Protein AF-A0A970UZD1-F1 (afdb_monomer)

pLDDT: mean 85.78, std 8.74, range [51.19, 94.94]

Mean predicted aligned error: 5.63 Å

Foldseek 3Di:
DDDPPVVLLVVLLVLLVLLLVLLVLLQVCLVVVLVLVVLLVPDDNVCSVVCSHVVSVLSNVLSVCSNVVHPVVVSVVVSVVSVVVLVVSVVSSVVVVRDHDSSRD

Secondary structure (DSSP, 8-state):
----HHHHHHHHHHHHHHHHHHHHHHHH-HHHHHHHHHHTT-S-HHHHHHHHHHHHHHHHHHHHHHHHTSSHHHHHHHHHHHHHHHHHHHHHHHHTT--------

Sequence (105 aa):
MSLPRPVQIVLRVALGLAFLWAGGDKLLHPDEFAPLLVSYRLLPLSTVNLIVFWLPVCQVLIALCLLAGVWTRAATLLFCGLMAVFMLGLAQALARGIELHCGCF

Radius of gyration: 15.03 Å; Cα contacts (8 Å, |Δi|>4): 92; chains: 1; bounding box: 29×31×39 Å

Structure (mmCIF, N/CA/C/O backbone):
data_AF-A0A970UZD1-F1
#
_entry.id   AF-A0A970UZD1-F1
#
loop_
_atom_site.group_PDB
_atom_site.id
_atom_site.type_symbol
_atom_site.label_atom_id
_atom_site.label_alt_id
_atom_site.label_comp_id
_atom_site.label_asym_id
_atom_site.label_entity_id
_atom_site.label_seq_id
_atom_site.pdbx_PDB_ins_code
_atom_site.Cartn_x
_atom_site.Cartn_y
_atom_si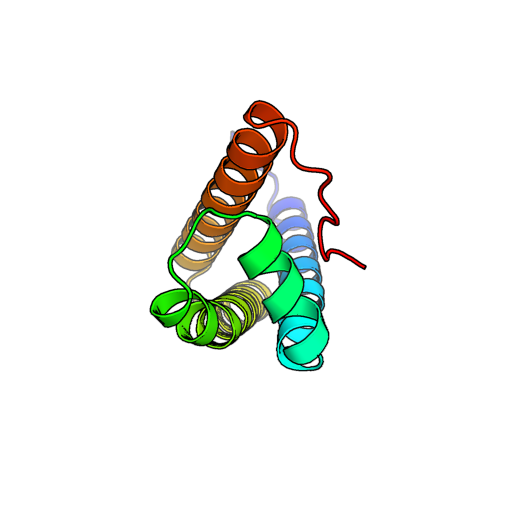te.Cartn_z
_atom_site.occupancy
_atom_site.B_iso_or_equiv
_atom_site.auth_seq_id
_atom_site.auth_comp_id
_atom_site.auth_asym_id
_atom_site.auth_atom_id
_atom_site.pdbx_PDB_model_num
ATOM 1 N N . MET A 1 1 ? -2.318 19.907 15.728 1.00 54.72 1 MET A N 1
ATOM 2 C CA . MET A 1 1 ? -3.731 19.832 15.291 1.00 54.72 1 MET A CA 1
ATOM 3 C C . MET A 1 1 ? -4.275 18.441 1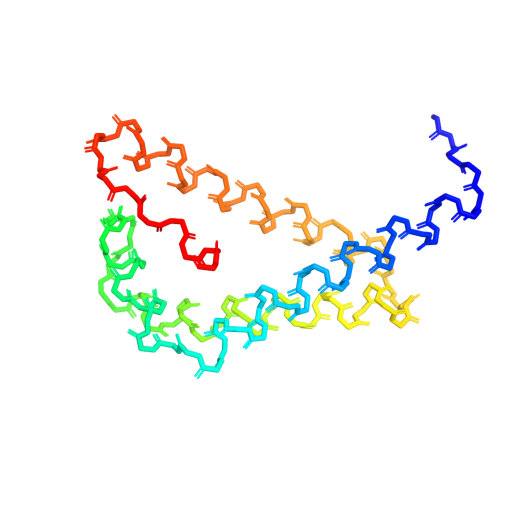5.598 1.00 54.72 1 MET A C 1
ATOM 5 O O . MET A 1 1 ? -4.043 17.513 14.837 1.00 54.72 1 MET A O 1
ATOM 9 N N . SER A 1 2 ? -4.921 18.256 16.749 1.00 64.81 2 SER A N 1
ATOM 10 C CA . SER A 1 2 ? -5.574 16.992 17.115 1.00 64.81 2 SER A CA 1
ATOM 11 C C . SER A 1 2 ? -7.005 16.984 16.575 1.00 64.81 2 SER A C 1
ATOM 13 O O . SER A 1 2 ? -7.870 17.667 17.117 1.00 64.81 2 SER A O 1
ATOM 15 N N . LEU A 1 3 ? -7.239 16.240 15.491 1.00 75.75 3 LEU A N 1
ATOM 16 C CA . LEU A 1 3 ? -8.569 16.025 14.908 1.00 75.75 3 LEU A CA 1
ATOM 17 C C . LEU A 1 3 ? -9.546 15.44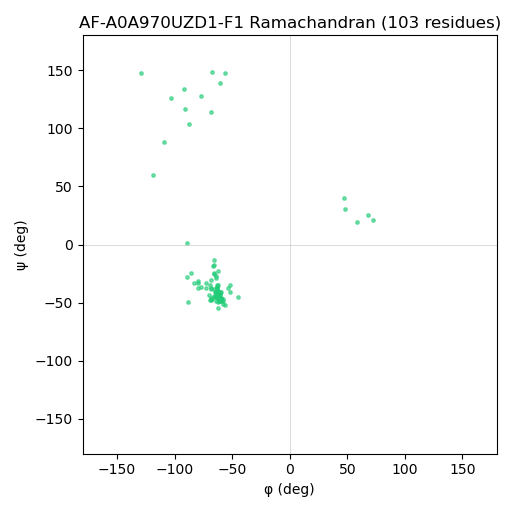6 15.950 1.00 75.75 3 LEU A C 1
ATOM 19 O O . LEU A 1 3 ? -9.118 14.649 16.794 1.00 75.75 3 LEU A O 1
ATOM 23 N N . PRO A 1 4 ? -10.850 15.764 15.878 1.00 84.69 4 PRO A N 1
ATOM 24 C CA . PRO A 1 4 ? -11.847 15.154 16.751 1.00 84.69 4 PRO A CA 1
ATOM 25 C C . PRO A 1 4 ? -11.880 13.629 16.549 1.00 84.69 4 PRO A C 1
ATOM 27 O O . PRO A 1 4 ? -11.794 13.132 15.425 1.00 84.69 4 PRO A O 1
ATOM 30 N N . ARG A 1 5 ? -12.010 12.875 17.652 1.00 82.94 5 ARG A N 1
ATOM 31 C CA . ARG A 1 5 ? -12.007 11.395 17.673 1.00 82.94 5 ARG A CA 1
ATOM 32 C C . ARG A 1 5 ? -12.870 10.723 16.587 1.00 82.94 5 ARG A C 1
ATOM 34 O O . ARG A 1 5 ? -12.351 9.803 15.957 1.00 82.94 5 ARG A O 1
ATOM 41 N N . PRO A 1 6 ? -14.121 11.149 16.308 1.00 85.75 6 PRO A N 1
ATOM 42 C CA . PRO A 1 6 ? -14.923 10.515 15.259 1.00 85.75 6 PRO A CA 1
ATOM 43 C C . PRO A 1 6 ? -14.313 10.674 13.861 1.00 85.75 6 PRO A C 1
ATOM 45 O O . PRO A 1 6 ? -14.311 9.724 13.085 1.00 85.75 6 PRO A O 1
ATOM 48 N N . VAL A 1 7 ? -13.713 11.829 13.558 1.00 88.88 7 VAL A N 1
ATOM 49 C CA . VAL A 1 7 ? -13.085 12.079 12.251 1.00 88.88 7 VAL A CA 1
ATOM 50 C C . VAL A 1 7 ? -11.881 11.165 12.037 1.00 88.88 7 VAL A C 1
ATOM 52 O O . VAL A 1 7 ? -11.703 10.638 10.943 1.00 88.88 7 VAL A O 1
ATOM 55 N N . GLN A 1 8 ? -11.089 10.905 13.082 1.00 85.62 8 GLN A N 1
ATOM 56 C CA . GLN A 1 8 ? -9.958 9.975 12.985 1.00 85.62 8 GLN A CA 1
ATOM 57 C C . GLN A 1 8 ? -10.411 8.549 12.649 1.00 85.62 8 GLN A C 1
ATOM 59 O O . GLN A 1 8 ? -9.767 7.874 11.850 1.00 85.62 8 GLN A O 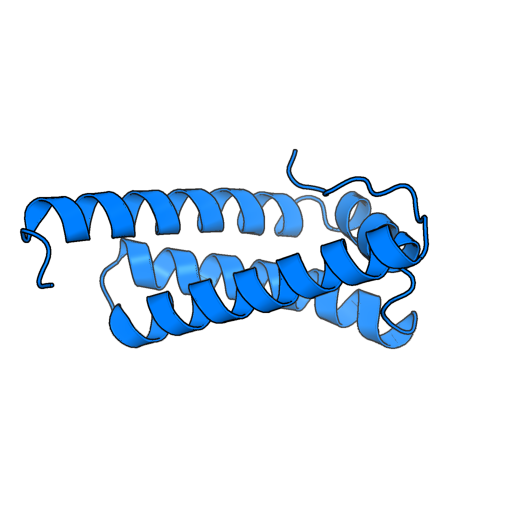1
ATOM 64 N N . ILE A 1 9 ? -11.519 8.095 13.242 1.00 87.50 9 ILE A N 1
ATOM 65 C CA . ILE A 1 9 ? -12.063 6.754 13.000 1.00 87.50 9 ILE A CA 1
ATOM 66 C C . ILE A 1 9 ? -12.589 6.650 11.570 1.00 87.50 9 ILE A C 1
ATOM 68 O O . ILE A 1 9 ? -12.230 5.708 10.867 1.00 87.50 9 ILE A O 1
ATOM 72 N N . VAL A 1 10 ? -13.381 7.630 11.125 1.00 92.25 10 VAL A N 1
ATOM 73 C CA . VAL A 1 10 ? -13.927 7.659 9.760 1.00 92.25 10 VAL A CA 1
ATOM 74 C C . VAL A 1 10 ? -12.802 7.643 8.731 1.00 92.25 10 VAL A C 1
ATOM 76 O O . VAL A 1 10 ? -12.818 6.813 7.826 1.00 92.25 10 VAL A O 1
ATOM 79 N N . LEU A 1 11 ? -11.789 8.496 8.901 1.00 89.38 11 LEU A N 1
ATOM 80 C CA . LEU A 1 11 ? -10.660 8.563 7.978 1.00 89.38 11 LEU A CA 1
ATOM 81 C C . LEU A 1 11 ? -9.885 7.241 7.949 1.00 89.38 11 LEU A C 1
ATOM 83 O O . LEU A 1 11 ? -9.570 6.731 6.882 1.00 89.38 11 LEU A O 1
ATOM 87 N N . ARG A 1 12 ? -9.626 6.644 9.116 1.00 91.06 12 ARG A N 1
ATOM 88 C CA . ARG A 1 12 ? -8.934 5.354 9.221 1.00 91.06 12 ARG A CA 1
ATOM 89 C C . ARG A 1 12 ? -9.688 4.243 8.496 1.00 91.06 12 ARG A C 1
ATOM 91 O O . ARG A 1 12 ? -9.069 3.467 7.775 1.00 91.06 12 ARG A O 1
ATOM 98 N N . VAL A 1 13 ? -11.002 4.163 8.695 1.00 92.69 13 VAL A N 1
ATOM 99 C CA . VAL A 1 13 ? -11.843 3.156 8.041 1.00 92.69 13 VAL A CA 1
ATOM 100 C C . VAL A 1 13 ? -11.879 3.390 6.535 1.00 92.69 13 VAL A C 1
ATOM 102 O O . VAL A 1 13 ? -11.663 2.447 5.784 1.00 92.69 13 VAL A O 1
ATOM 105 N N . ALA A 1 14 ? -12.057 4.634 6.086 1.00 93.12 14 ALA A N 1
ATOM 106 C CA . ALA A 1 14 ? -12.054 4.974 4.666 1.00 93.12 14 ALA A CA 1
ATOM 107 C C . ALA A 1 14 ? -10.726 4.604 3.980 1.00 93.12 14 ALA A C 1
ATOM 109 O O . ALA A 1 14 ? -10.736 3.937 2.949 1.00 93.12 14 ALA A O 1
ATOM 110 N N . LEU A 1 15 ? -9.585 4.970 4.578 1.00 92.00 15 LEU A N 1
ATOM 111 C CA . LEU A 1 15 ? -8.256 4.626 4.057 1.00 92.00 15 LEU A CA 1
ATOM 112 C C . LEU A 1 15 ? -8.024 3.110 4.056 1.00 92.00 15 LEU A C 1
ATOM 114 O O . LEU A 1 15 ? -7.507 2.573 3.080 1.00 92.00 15 LEU A O 1
ATOM 118 N N . GLY A 1 16 ? -8.437 2.422 5.124 1.00 92.75 16 GLY A N 1
ATOM 119 C CA . GLY A 1 16 ? -8.357 0.967 5.223 1.00 92.75 16 GLY A CA 1
ATOM 120 C C . GLY A 1 16 ? -9.170 0.268 4.135 1.00 92.75 16 GLY A C 1
ATOM 121 O O . GLY A 1 16 ? -8.636 -0.589 3.443 1.00 92.75 16 GLY A O 1
ATOM 122 N N . LEU A 1 17 ? -10.427 0.665 3.921 1.00 94.38 17 LEU A N 1
ATOM 123 C CA . LEU A 1 17 ? -11.278 0.098 2.871 1.00 94.38 17 LEU A CA 1
ATOM 124 C C . LEU A 1 17 ? -10.712 0.359 1.470 1.00 94.38 17 LEU A C 1
ATOM 126 O O . LEU A 1 17 ? -10.674 -0.558 0.654 1.00 94.38 17 LEU A O 1
ATOM 130 N N . ALA A 1 18 ? -10.225 1.574 1.205 1.00 92.25 18 ALA A N 1
ATOM 131 C CA . ALA A 1 18 ? -9.626 1.919 -0.082 1.00 92.25 18 ALA A CA 1
ATOM 132 C C . ALA A 1 18 ? -8.373 1.076 -0.384 1.00 92.25 18 ALA A C 1
ATOM 134 O O . ALA A 1 18 ? -8.238 0.551 -1.487 1.00 92.25 18 ALA A O 1
ATOM 135 N N . PHE A 1 19 ? -7.476 0.896 0.594 1.00 91.50 19 PHE A N 1
ATOM 136 C CA . PHE A 1 19 ? -6.297 0.037 0.431 1.00 91.50 19 PHE A CA 1
ATOM 137 C C . PHE A 1 19 ? -6.656 -1.447 0.338 1.00 91.50 19 PHE A C 1
ATOM 139 O O . PHE A 1 19 ? -6.005 -2.171 -0.412 1.00 91.50 19 PHE A O 1
ATOM 146 N N . LEU A 1 20 ? -7.686 -1.898 1.064 1.00 93.69 20 LEU A N 1
ATOM 147 C CA . LEU A 1 20 ? -8.153 -3.281 0.989 1.00 93.69 20 LEU A CA 1
ATOM 148 C C . LEU A 1 20 ? -8.686 -3.595 -0.406 1.00 93.69 20 LEU A C 1
ATOM 150 O O . LEU A 1 20 ? -8.336 -4.628 -0.965 1.00 93.69 20 LEU A O 1
ATOM 154 N N . TRP A 1 21 ? -9.486 -2.691 -0.974 1.00 91.88 21 TRP A N 1
ATOM 155 C CA . TRP A 1 21 ? -9.975 -2.823 -2.341 1.00 91.88 21 TRP A CA 1
ATOM 156 C C . TRP A 1 21 ? -8.811 -2.811 -3.330 1.00 91.88 21 TRP A C 1
ATOM 158 O O . TRP A 1 21 ? -8.655 -3.746 -4.108 1.00 91.88 21 TRP A O 1
ATOM 168 N N . ALA A 1 22 ? -7.968 -1.777 -3.285 1.00 89.31 22 ALA A N 1
ATOM 169 C CA . ALA A 1 22 ? -6.900 -1.591 -4.262 1.00 89.31 22 ALA A CA 1
ATOM 170 C C . ALA A 1 22 ? -5.850 -2.713 -4.234 1.00 89.31 22 ALA A C 1
ATOM 172 O O . ALA A 1 22 ? -5.319 -3.065 -5.287 1.00 89.31 22 ALA A O 1
ATOM 173 N N . GLY A 1 23 ? -5.535 -3.241 -3.047 1.00 87.94 23 GLY A N 1
ATOM 174 C CA . GLY A 1 23 ? -4.625 -4.371 -2.878 1.00 87.94 23 GLY A CA 1
ATOM 175 C C . GLY A 1 23 ? -5.287 -5.713 -3.166 1.00 87.94 23 GLY A C 1
ATOM 176 O O . GLY A 1 23 ? -4.659 -6.577 -3.767 1.00 87.94 23 GLY A O 1
ATOM 177 N N . GLY A 1 24 ? -6.556 -5.888 -2.790 1.00 90.06 24 GLY A N 1
ATOM 178 C CA . GLY A 1 24 ? -7.316 -7.102 -3.086 1.00 90.06 24 GLY A CA 1
ATOM 179 C C . GLY A 1 24 ? -7.477 -7.325 -4.587 1.00 90.06 24 GLY A C 1
ATOM 180 O O . GLY A 1 24 ? -7.219 -8.422 -5.068 1.00 90.06 24 GLY A O 1
ATOM 181 N N . ASP A 1 25 ? -7.807 -6.271 -5.328 1.00 88.75 25 ASP A N 1
ATOM 182 C CA . ASP A 1 25 ? -7.914 -6.308 -6.787 1.00 88.75 25 ASP A CA 1
ATOM 183 C C . ASP A 1 25 ? -6.588 -6.715 -7.458 1.00 88.75 25 ASP A C 1
ATOM 185 O O . ASP A 1 25 ? -6.544 -7.680 -8.217 1.00 88.75 25 ASP A O 1
ATOM 189 N N . LYS A 1 26 ? -5.469 -6.087 -7.066 1.00 84.88 26 LYS A N 1
ATOM 190 C CA . LYS A 1 26 ? -4.127 -6.435 -7.577 1.00 84.88 26 LYS A CA 1
ATOM 191 C C . LYS A 1 26 ? -3.678 -7.851 -7.214 1.00 84.88 26 LYS A C 1
ATOM 193 O O . LYS A 1 26 ? -2.838 -8.417 -7.907 1.00 84.88 26 LYS A O 1
ATOM 198 N N . LEU A 1 27 ? -4.182 -8.402 -6.110 1.00 87.88 27 LEU A N 1
ATOM 199 C CA . LEU A 1 27 ? -3.874 -9.765 -5.680 1.00 87.88 27 LEU A CA 1
ATOM 200 C C . LEU A 1 27 ? -4.695 -10.809 -6.452 1.00 87.88 27 LEU A C 1
ATOM 202 O O . LEU A 1 27 ? -4.211 -11.920 -6.655 1.00 87.88 27 LEU A O 1
ATOM 206 N N . LEU A 1 28 ? -5.915 -10.458 -6.869 1.00 88.00 28 LEU A N 1
ATOM 207 C CA . LEU A 1 28 ? -6.796 -11.312 -7.669 1.00 88.00 28 LEU A CA 1
ATOM 208 C C . LEU A 1 28 ? -6.426 -11.304 -9.158 1.00 88.00 28 LEU A C 1
ATOM 210 O O . LEU A 1 28 ? -6.548 -12.346 -9.797 1.00 88.00 28 LEU A O 1
ATOM 214 N N . HIS A 1 29 ? -5.922 -10.177 -9.671 1.00 87.00 29 HIS A N 1
ATOM 215 C CA . HIS A 1 29 ? -5.548 -9.984 -11.079 1.00 87.00 29 HIS A CA 1
ATOM 216 C C . HIS A 1 29 ? -4.045 -9.658 -11.245 1.00 87.00 29 HIS A C 1
ATOM 218 O O . HIS A 1 29 ? -3.669 -8.584 -11.734 1.00 87.00 29 HIS A O 1
ATOM 224 N N . PRO A 1 30 ? -3.127 -10.547 -10.812 1.00 84.50 30 PRO A N 1
ATOM 225 C CA . PRO A 1 30 ? -1.687 -10.311 -10.938 1.00 84.50 30 PRO A CA 1
ATOM 226 C C . PRO A 1 30 ? -1.218 -10.274 -12.402 1.00 84.50 30 PRO A C 1
ATOM 228 O O . PRO A 1 30 ? -0.200 -9.649 -12.706 1.00 84.50 30 PRO A O 1
ATOM 231 N N . ASP A 1 31 ? -1.949 -10.929 -13.303 1.00 84.75 31 ASP A N 1
ATOM 232 C 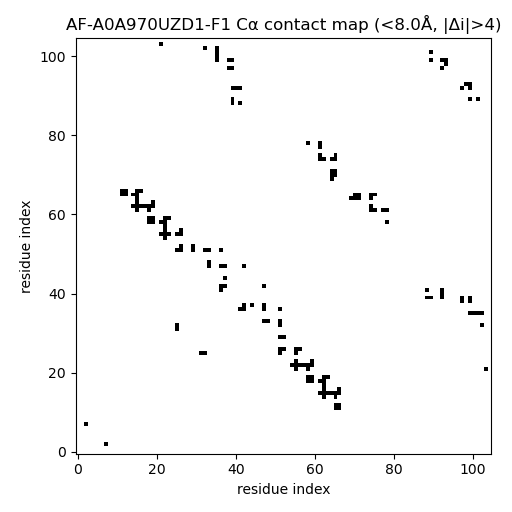CA . ASP A 1 31 ? -1.729 -10.961 -14.748 1.00 84.75 31 ASP A CA 1
ATOM 233 C C . ASP A 1 31 ? -1.987 -9.607 -15.420 1.00 84.75 31 ASP A C 1
ATOM 235 O O . ASP A 1 31 ? -1.286 -9.263 -16.370 1.00 84.75 31 ASP A O 1
ATOM 239 N N . GLU A 1 32 ? -2.900 -8.802 -14.878 1.00 83.81 32 GLU A N 1
ATOM 240 C CA . GLU A 1 32 ? -3.123 -7.420 -15.311 1.00 83.81 32 GLU A CA 1
ATOM 241 C C . GLU A 1 32 ? -2.128 -6.455 -14.650 1.00 83.81 32 GLU A C 1
ATOM 243 O O . GLU A 1 32 ? -1.663 -5.495 -15.267 1.00 83.81 32 GLU A O 1
ATOM 248 N N . PHE A 1 33 ? -1.719 -6.726 -13.407 1.00 83.62 33 PHE A N 1
ATOM 249 C CA . PHE A 1 33 ? -0.818 -5.847 -12.659 1.00 83.62 33 PHE A CA 1
ATOM 250 C C . PHE A 1 33 ? 0.660 -5.954 -13.080 1.00 83.62 33 PHE A C 1
ATOM 252 O O . PHE A 1 33 ? 1.383 -4.952 -13.117 1.00 83.62 33 PHE A O 1
ATOM 259 N N . ALA A 1 34 ? 1.135 -7.149 -13.431 1.00 85.50 34 ALA A N 1
ATOM 260 C CA . ALA A 1 34 ? 2.505 -7.374 -13.890 1.00 85.50 34 ALA A CA 1
ATOM 261 C C . ALA A 1 34 ? 2.907 -6.547 -15.131 1.00 85.50 34 ALA A C 1
ATOM 263 O O . ALA A 1 34 ? 3.935 -5.860 -15.065 1.00 85.50 34 ALA A O 1
ATOM 264 N N . PRO A 1 35 ? 2.150 -6.540 -16.248 1.00 84.06 35 PRO A N 1
ATOM 265 C CA . PRO A 1 35 ? 2.509 -5.761 -17.433 1.00 84.06 35 PRO A CA 1
ATOM 266 C C . PRO A 1 35 ? 2.495 -4.251 -17.167 1.00 84.06 35 PRO A C 1
ATOM 268 O O . PRO A 1 35 ? 3.298 -3.525 -17.760 1.00 84.06 35 PRO A O 1
ATOM 271 N N . LEU A 1 36 ? 1.670 -3.773 -16.228 1.00 82.44 36 LEU A N 1
ATOM 272 C CA . LEU A 1 36 ? 1.690 -2.381 -15.772 1.00 82.44 36 LEU A CA 1
ATOM 273 C C . LEU A 1 36 ? 3.024 -2.045 -15.093 1.00 82.44 36 LEU A C 1
ATOM 275 O O . LEU A 1 36 ? 3.694 -1.089 -15.466 1.00 82.44 36 LEU A O 1
ATOM 279 N N . LEU A 1 37 ? 3.500 -2.879 -14.167 1.00 83.75 37 LEU A N 1
ATOM 280 C CA . LEU A 1 37 ? 4.809 -2.672 -13.534 1.00 83.75 37 LEU A CA 1
ATOM 281 C C . LEU A 1 37 ? 5.982 -2.755 -14.526 1.00 83.75 37 LEU A C 1
ATOM 283 O O . LEU A 1 37 ? 6.948 -1.997 -14.402 1.00 83.75 37 LEU A O 1
ATOM 287 N N . VAL A 1 38 ? 5.909 -3.645 -15.521 1.00 84.69 38 VAL A N 1
ATOM 288 C CA . VAL A 1 38 ? 6.929 -3.745 -16.581 1.00 84.69 38 VAL A CA 1
ATOM 289 C C . VAL A 1 38 ? 6.946 -2.486 -17.450 1.00 84.69 38 VAL A C 1
ATOM 291 O O . VAL A 1 38 ? 8.020 -1.954 -17.747 1.00 84.69 38 VAL A O 1
ATOM 294 N N . SER A 1 39 ? 5.774 -1.981 -17.838 1.00 80.56 39 SER A N 1
ATOM 295 C CA . SER A 1 39 ? 5.654 -0.794 -18.696 1.00 80.56 39 SER A CA 1
ATOM 296 C C . SER A 1 39 ? 6.162 0.477 -18.016 1.00 80.56 39 SER A C 1
ATOM 298 O O . SER A 1 39 ? 6.697 1.355 -18.692 1.00 80.56 39 SER A O 1
ATOM 300 N N . TYR A 1 40 ? 6.165 0.525 -16.681 1.00 77.44 40 TYR A N 1
ATOM 301 C CA . TYR A 1 40 ? 6.765 1.626 -15.928 1.00 77.44 40 TYR A CA 1
ATOM 302 C C . TYR A 1 40 ? 8.289 1.684 -16.114 1.00 77.44 40 TYR A C 1
ATOM 304 O O . TYR A 1 40 ? 8.887 2.718 -15.843 1.00 77.44 40 TYR A O 1
ATOM 312 N N . ARG A 1 41 ? 8.968 0.622 -16.579 1.00 76.56 41 ARG A N 1
ATOM 313 C CA . ARG A 1 41 ? 10.438 0.575 -16.763 1.00 76.56 41 ARG A CA 1
ATOM 314 C C . ARG A 1 41 ? 11.228 1.079 -15.541 1.00 76.56 41 ARG A C 1
ATOM 316 O O . ARG A 1 41 ? 12.276 1.707 -15.700 1.00 76.56 41 ARG A O 1
ATOM 323 N N . LEU A 1 42 ? 10.687 0.903 -14.334 1.00 75.81 42 LEU A N 1
ATOM 324 C CA . LEU A 1 42 ? 11.335 1.292 -13.074 1.00 75.81 42 LEU A CA 1
ATOM 325 C C . LEU A 1 42 ? 12.204 0.163 -12.505 1.00 75.81 42 LEU A C 1
ATOM 327 O O . LEU A 1 42 ? 13.161 0.429 -11.784 1.00 75.81 42 LEU A O 1
ATOM 331 N N . LEU A 1 43 ? 11.859 -1.090 -12.806 1.00 77.81 43 LEU A N 1
ATOM 332 C CA . LEU A 1 43 ? 12.396 -2.279 -12.150 1.00 77.81 43 LEU A CA 1
ATOM 333 C C . LEU A 1 43 ? 12.894 -3.295 -13.190 1.00 77.81 43 LEU A C 1
ATOM 335 O O . LEU A 1 43 ? 12.305 -3.400 -14.268 1.00 77.81 43 LEU A O 1
ATOM 339 N N . PRO A 1 44 ? 13.947 -4.072 -12.880 1.00 80.44 44 PRO A N 1
ATOM 340 C CA . PRO A 1 44 ? 14.341 -5.208 -13.702 1.00 80.44 44 PRO A CA 1
ATOM 341 C C . PRO A 1 44 ? 13.277 -6.313 -13.631 1.00 80.44 44 PRO A C 1
ATOM 343 O O . PRO A 1 44 ? 12.636 -6.506 -12.597 1.00 80.44 44 PRO A O 1
ATOM 346 N N . LEU A 1 45 ? 13.124 -7.071 -14.721 1.00 81.25 45 LEU A N 1
ATOM 347 C CA . LEU A 1 45 ? 12.111 -8.130 -14.865 1.00 81.25 45 LEU A CA 1
ATOM 348 C C . LEU A 1 45 ? 12.115 -9.151 -13.713 1.00 81.25 45 LEU A C 1
ATOM 350 O O . LEU A 1 45 ? 11.054 -9.606 -13.293 1.00 81.25 45 LEU A O 1
ATOM 354 N N . SER A 1 46 ? 13.288 -9.465 -13.158 1.00 80.69 46 SER A N 1
ATOM 355 C CA . SER A 1 46 ? 13.432 -10.378 -12.017 1.00 80.69 46 SER A CA 1
ATOM 356 C C . SER A 1 46 ? 12.754 -9.869 -10.740 1.00 80.69 46 SER A C 1
ATOM 358 O O . SER A 1 46 ? 12.200 -10.663 -9.982 1.00 80.69 46 SER A O 1
ATOM 360 N N . THR A 1 47 ? 12.756 -8.555 -10.505 1.00 85.00 47 THR A N 1
ATOM 361 C CA . THR A 1 47 ? 12.158 -7.941 -9.308 1.00 85.00 47 THR A CA 1
ATOM 362 C C . THR A 1 47 ? 10.667 -7.666 -9.488 1.00 85.00 47 THR A C 1
ATOM 364 O O . THR A 1 47 ? 9.933 -7.630 -8.501 1.00 85.00 47 THR A O 1
ATOM 367 N N . VAL A 1 48 ? 10.193 -7.512 -10.730 1.00 85.69 48 VAL A N 1
ATOM 368 C CA . VAL A 1 48 ? 8.770 -7.263 -11.016 1.00 85.69 48 VAL A CA 1
ATOM 369 C C . VAL A 1 48 ? 7.900 -8.382 -10.455 1.00 85.69 48 VAL A C 1
ATOM 371 O O . VAL A 1 48 ? 6.950 -8.094 -9.736 1.00 85.69 48 VAL A O 1
ATOM 374 N N . ASN A 1 49 ? 8.265 -9.645 -10.687 1.00 84.62 49 ASN A N 1
ATOM 375 C CA . ASN A 1 49 ? 7.472 -10.784 -10.217 1.00 84.62 49 ASN A CA 1
ATOM 376 C C . ASN A 1 49 ? 7.361 -10.832 -8.684 1.00 84.62 49 ASN A C 1
ATOM 378 O O . ASN A 1 49 ? 6.324 -11.192 -8.132 1.00 84.62 49 ASN A O 1
ATOM 382 N N . LEU A 1 50 ? 8.425 -10.417 -7.988 1.00 87.88 50 LEU A N 1
ATOM 383 C CA . LEU A 1 50 ? 8.423 -10.315 -6.533 1.00 87.88 50 LEU A CA 1
ATOM 384 C C . LEU A 1 50 ? 7.487 -9.191 -6.064 1.00 87.88 50 LEU A C 1
ATOM 386 O O . LEU A 1 50 ? 6.683 -9.393 -5.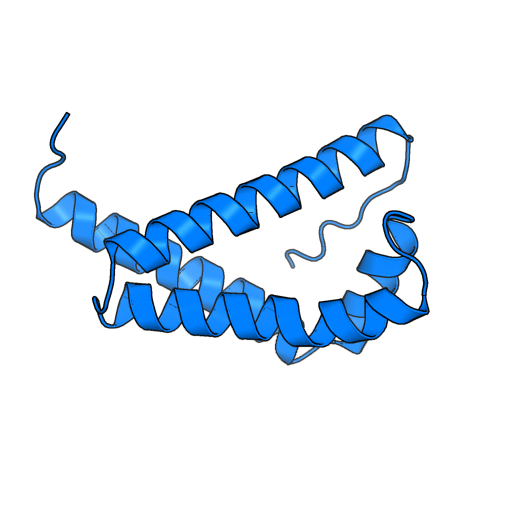158 1.00 87.88 50 LEU A O 1
ATOM 390 N N . ILE A 1 51 ? 7.557 -8.016 -6.693 1.00 88.62 51 ILE A N 1
ATOM 391 C CA . ILE A 1 51 ? 6.742 -6.853 -6.315 1.00 88.62 51 ILE A CA 1
ATOM 392 C C . ILE A 1 51 ? 5.260 -7.068 -6.630 1.00 88.62 51 ILE A C 1
ATOM 394 O O . ILE A 1 51 ? 4.431 -6.693 -5.805 1.00 88.62 51 ILE A O 1
ATOM 398 N N . VAL A 1 52 ? 4.925 -7.710 -7.753 1.00 87.56 52 VAL A N 1
ATOM 399 C CA . VAL A 1 52 ? 3.541 -8.050 -8.132 1.00 87.56 52 VAL A CA 1
ATOM 400 C C . VAL A 1 52 ? 2.835 -8.823 -7.024 1.00 87.56 52 VAL A C 1
ATOM 402 O O . VAL A 1 52 ? 1.665 -8.576 -6.773 1.00 87.56 52 VAL A O 1
ATOM 405 N N . PHE A 1 53 ? 3.542 -9.710 -6.323 1.00 88.69 53 PHE A N 1
ATOM 406 C CA . PHE A 1 53 ? 2.965 -10.474 -5.221 1.00 88.69 53 PHE A CA 1
ATOM 407 C C . PHE A 1 53 ? 3.064 -9.752 -3.870 1.00 88.69 53 PHE A C 1
ATOM 409 O O . PHE A 1 53 ? 2.081 -9.634 -3.139 1.00 88.69 53 PHE A O 1
ATOM 416 N N . TRP A 1 54 ? 4.248 -9.248 -3.512 1.00 90.81 54 TRP A N 1
ATOM 417 C CA . TRP A 1 54 ? 4.483 -8.701 -2.173 1.00 90.81 54 TRP A CA 1
ATOM 418 C C . TRP A 1 54 ? 3.800 -7.358 -1.934 1.00 90.81 54 TRP A C 1
ATOM 420 O O . TRP A 1 54 ? 3.380 -7.077 -0.811 1.00 90.81 54 TRP A O 1
ATOM 430 N N . LEU A 1 55 ? 3.680 -6.517 -2.960 1.00 90.31 55 LEU A N 1
ATOM 431 C CA . LEU A 1 55 ? 3.096 -5.189 -2.808 1.00 90.31 55 LEU A CA 1
ATOM 432 C C . LEU A 1 55 ? 1.589 -5.254 -2.487 1.00 90.31 55 LEU A C 1
ATOM 434 O O . LEU A 1 55 ? 1.192 -4.623 -1.502 1.00 90.31 55 LEU A O 1
ATOM 438 N N . PRO A 1 56 ? 0.763 -6.054 -3.192 1.00 91.00 56 PRO A N 1
ATOM 439 C CA . PRO A 1 56 ? -0.646 -6.245 -2.837 1.00 91.00 56 PRO A CA 1
ATOM 440 C C . PRO A 1 56 ? -0.841 -6.898 -1.465 1.00 91.00 56 PRO A C 1
ATOM 442 O O . PRO A 1 56 ? -1.678 -6.445 -0.684 1.00 91.00 56 PRO A O 1
ATOM 445 N N . VAL A 1 57 ? -0.022 -7.896 -1.110 1.00 93.31 57 VAL A N 1
ATOM 446 C CA . VAL A 1 57 ? -0.073 -8.531 0.221 1.00 93.31 57 VAL A CA 1
ATOM 447 C C . VAL A 1 57 ? 0.185 -7.505 1.329 1.00 93.31 57 VAL A C 1
ATOM 449 O O . VAL A 1 57 ? -0.572 -7.434 2.298 1.00 93.31 57 VAL A O 1
ATOM 452 N N . CYS A 1 58 ? 1.203 -6.655 1.174 1.00 93.50 58 CYS A N 1
ATOM 453 C CA . CYS A 1 58 ? 1.475 -5.570 2.116 1.00 93.50 58 CYS A CA 1
ATOM 454 C C . CYS A 1 58 ? 0.304 -4.580 2.214 1.00 93.50 58 CYS A C 1
ATOM 456 O O . CYS A 1 58 ? -0.055 -4.179 3.322 1.00 93.50 58 CYS A O 1
ATOM 458 N N . GLN A 1 59 ? -0.318 -4.206 1.090 1.00 93.31 59 GLN A N 1
ATOM 459 C CA . GLN A 1 59 ? -1.485 -3.313 1.080 1.00 93.31 59 GLN A CA 1
ATOM 460 C C . GLN A 1 59 ? -2.658 -3.901 1.871 1.00 93.31 59 GLN A C 1
ATOM 462 O O . GLN A 1 59 ? -3.220 -3.210 2.724 1.00 93.31 59 GLN A O 1
ATOM 467 N N . VAL A 1 60 ? -2.975 -5.180 1.653 1.00 94.00 60 VAL A N 1
ATOM 468 C CA . VAL A 1 60 ? -4.052 -5.886 2.362 1.00 94.00 60 VAL A CA 1
ATOM 469 C C . VAL A 1 60 ? -3.751 -5.990 3.859 1.00 94.00 60 VAL A C 1
ATOM 471 O O . VAL A 1 60 ? -4.615 -5.684 4.677 1.00 94.00 60 VAL A O 1
ATOM 474 N N . LEU A 1 61 ? -2.524 -6.341 4.252 1.00 94.44 61 LEU A N 1
ATOM 475 C CA . LEU A 1 61 ? -2.145 -6.416 5.669 1.00 94.44 61 LEU A CA 1
ATOM 476 C C . LEU A 1 61 ? -2.247 -5.055 6.373 1.00 94.44 61 LEU A C 1
ATOM 478 O O . LEU A 1 61 ? -2.781 -4.966 7.480 1.00 94.44 61 LEU A O 1
ATOM 482 N N . ILE A 1 62 ? -1.780 -3.979 5.731 1.00 93.88 62 ILE A N 1
ATOM 483 C CA . ILE A 1 62 ? -1.896 -2.613 6.263 1.00 93.88 62 ILE A CA 1
ATOM 484 C C . ILE A 1 62 ? -3.370 -2.217 6.397 1.00 93.88 62 ILE A C 1
ATOM 486 O O . ILE A 1 62 ? -3.765 -1.661 7.426 1.00 93.88 62 ILE A O 1
ATOM 490 N N . ALA A 1 63 ? -4.190 -2.535 5.393 1.00 94.00 63 ALA A N 1
ATOM 491 C CA . ALA A 1 63 ? -5.622 -2.278 5.410 1.00 94.00 63 ALA A CA 1
ATOM 492 C C . ALA A 1 63 ? -6.321 -2.981 6.578 1.00 94.00 63 ALA A C 1
ATOM 494 O O . ALA A 1 63 ? -7.061 -2.345 7.328 1.00 94.00 63 ALA A O 1
ATOM 495 N N . LEU A 1 64 ? -6.043 -4.271 6.778 1.00 94.81 64 LEU A N 1
ATOM 496 C CA . LEU A 1 64 ? -6.603 -5.055 7.878 1.00 94.81 64 LEU A CA 1
ATOM 497 C C . LEU A 1 64 ? -6.206 -4.473 9.240 1.00 94.81 64 LEU A C 1
ATOM 499 O O . LEU A 1 64 ? -7.068 -4.319 10.104 1.00 94.81 64 LEU A O 1
ATOM 503 N N . CYS A 1 65 ? -4.947 -4.064 9.420 1.00 92.50 65 CYS A N 1
ATOM 504 C CA . CYS A 1 65 ? -4.494 -3.390 10.641 1.00 92.50 65 CYS A CA 1
ATOM 505 C C . CYS A 1 65 ? -5.226 -2.056 10.881 1.00 92.50 65 CYS A C 1
ATOM 507 O O . CYS A 1 65 ? -5.661 -1.779 12.004 1.00 92.50 65 CYS A O 1
ATOM 509 N N . LEU A 1 66 ? -5.417 -1.241 9.835 1.00 91.50 66 LEU A N 1
ATOM 510 C CA . LEU A 1 66 ? -6.172 0.016 9.917 1.00 91.50 66 LEU A CA 1
ATOM 511 C C . LEU A 1 66 ? -7.641 -0.225 10.291 1.00 91.50 66 LEU A C 1
ATOM 513 O O . LEU A 1 66 ? -8.166 0.468 11.164 1.00 91.50 66 LEU A O 1
ATOM 517 N N . LEU A 1 67 ? -8.292 -1.217 9.682 1.00 92.69 67 LEU A N 1
ATOM 518 C CA . LEU A 1 67 ? -9.696 -1.551 9.936 1.00 92.69 67 LEU A CA 1
ATOM 519 C C . LEU A 1 67 ? -9.901 -2.137 11.336 1.00 92.69 67 LEU A C 1
ATOM 521 O O . LEU A 1 67 ? -10.752 -1.649 12.081 1.00 92.69 67 LEU A O 1
ATOM 525 N N . ALA A 1 68 ? -9.069 -3.104 11.730 1.00 92.25 68 ALA A N 1
ATOM 526 C CA . ALA A 1 68 ? -9.089 -3.713 13.060 1.00 92.25 68 ALA A CA 1
ATOM 527 C C . ALA A 1 68 ? -8.688 -2.725 14.170 1.00 92.25 68 ALA A C 1
ATOM 529 O O . ALA A 1 68 ? -8.965 -2.947 15.346 1.00 92.25 68 ALA A O 1
ATOM 530 N N . GLY A 1 69 ? -8.036 -1.616 13.812 1.00 88.56 69 GLY A N 1
ATOM 531 C CA . GLY A 1 69 ? -7.545 -0.636 14.770 1.00 88.56 69 GLY A CA 1
ATOM 532 C C . GLY A 1 69 ? -6.333 -1.105 15.569 1.00 88.56 69 GLY A C 1
ATOM 533 O O . GLY A 1 69 ? -6.049 -0.541 16.627 1.00 88.56 69 GLY A O 1
ATOM 534 N N . VAL A 1 70 ? -5.610 -2.097 15.054 1.00 89.19 70 VAL A N 1
ATOM 535 C CA . VAL A 1 70 ? -4.380 -2.630 15.641 1.00 89.19 70 VAL A CA 1
ATOM 536 C C . VAL A 1 70 ? -3.191 -1.877 15.049 1.00 89.19 70 VAL A C 1
ATOM 538 O O . VAL A 1 70 ? -3.137 -1.635 13.847 1.00 89.19 70 VAL A O 1
ATOM 541 N N . TRP A 1 71 ? -2.250 -1.458 15.901 1.00 88.88 71 TRP A N 1
ATOM 542 C CA . TRP A 1 71 ? -1.035 -0.730 15.496 1.00 88.88 71 TRP A CA 1
ATOM 543 C C . TRP A 1 71 ? -1.289 0.438 14.528 1.00 88.88 71 TRP A C 1
ATOM 545 O O . TRP A 1 71 ? -0.506 0.691 13.615 1.00 88.88 71 TRP A O 1
ATOM 555 N N . THR A 1 72 ? -2.366 1.195 14.756 1.00 86.44 72 THR A N 1
ATOM 556 C CA . THR A 1 72 ? -2.836 2.257 13.849 1.00 86.44 72 THR A CA 1
ATOM 557 C C . THR A 1 72 ? -1.756 3.258 13.462 1.00 86.44 72 THR A C 1
ATOM 559 O O . THR A 1 72 ? -1.657 3.615 12.298 1.00 86.44 72 THR A O 1
ATOM 562 N N . ARG A 1 73 ? -0.898 3.676 14.401 1.00 88.19 73 ARG A N 1
ATOM 563 C CA . ARG A 1 73 ? 0.214 4.596 14.106 1.00 88.19 73 ARG A CA 1
ATOM 564 C C . ARG A 1 73 ? 1.192 4.013 13.085 1.00 88.19 73 ARG A C 1
ATOM 566 O O . ARG A 1 73 ? 1.567 4.710 12.148 1.00 88.19 73 ARG A O 1
ATOM 573 N N . ALA A 1 74 ? 1.583 2.750 13.260 1.00 91.00 74 ALA A N 1
ATOM 574 C CA . ALA A 1 74 ? 2.500 2.074 12.349 1.00 91.00 74 ALA A CA 1
ATOM 575 C C . ALA A 1 74 ? 1.829 1.797 10.996 1.00 91.00 74 ALA A C 1
ATOM 577 O O . ALA A 1 74 ? 2.414 2.079 9.955 1.00 91.00 74 ALA A O 1
ATOM 578 N N . ALA A 1 75 ? 0.579 1.330 11.005 1.00 91.19 75 ALA A N 1
ATOM 579 C CA . ALA A 1 75 ? -0.182 1.056 9.791 1.00 91.19 75 ALA A CA 1
ATOM 580 C C . ALA A 1 75 ? -0.409 2.326 8.951 1.00 91.19 75 ALA A C 1
ATOM 582 O O . ALA A 1 75 ? -0.198 2.302 7.743 1.00 91.19 75 ALA A O 1
ATOM 583 N N . THR A 1 76 ? -0.747 3.459 9.578 1.00 91.00 76 THR A N 1
ATOM 584 C CA . THR A 1 76 ? -0.872 4.748 8.881 1.00 91.00 76 THR A CA 1
ATOM 585 C C . THR A 1 76 ? 0.469 5.215 8.313 1.00 91.00 76 THR A C 1
ATOM 587 O O . THR A 1 76 ? 0.510 5.726 7.197 1.00 91.00 76 THR A O 1
ATOM 590 N N . LEU A 1 77 ? 1.575 5.027 9.042 1.00 94.00 77 LEU A N 1
ATOM 591 C CA . LEU A 1 77 ? 2.904 5.382 8.541 1.00 94.00 77 LEU A CA 1
ATOM 592 C C . LEU A 1 77 ? 3.277 4.545 7.307 1.00 94.00 77 LEU A C 1
ATOM 594 O O . LEU A 1 77 ? 3.737 5.096 6.310 1.00 94.00 77 LEU A O 1
ATOM 598 N N . LEU A 1 78 ? 3.027 3.233 7.354 1.00 93.88 78 LEU A N 1
ATOM 599 C CA . LEU A 1 78 ? 3.260 2.323 6.232 1.00 93.88 78 LEU A CA 1
ATOM 600 C C . LEU A 1 78 ? 2.354 2.636 5.038 1.00 93.88 78 LEU A C 1
ATOM 602 O O . LEU A 1 78 ? 2.830 2.637 3.908 1.00 93.88 78 LEU A O 1
ATOM 606 N N . PHE A 1 79 ? 1.081 2.959 5.279 1.00 93.25 79 PHE A N 1
ATOM 607 C CA . PHE A 1 79 ? 0.150 3.425 4.250 1.00 93.25 79 PHE A CA 1
ATOM 608 C C . PHE A 1 79 ? 0.702 4.659 3.525 1.00 93.25 79 PHE A C 1
ATOM 610 O O . PHE A 1 79 ? 0.813 4.662 2.299 1.00 93.25 79 PHE A O 1
ATOM 617 N N . CYS A 1 80 ? 1.101 5.688 4.280 1.00 93.62 80 CYS A N 1
ATOM 618 C CA . CYS A 1 80 ? 1.665 6.911 3.713 1.00 93.62 80 CYS A CA 1
ATOM 619 C C . CYS A 1 80 ? 2.968 6.632 2.958 1.00 93.62 80 CYS A C 1
ATOM 621 O O . CYS A 1 80 ? 3.173 7.182 1.880 1.00 93.62 80 CYS A O 1
ATOM 623 N N . GLY A 1 81 ? 3.823 5.756 3.493 1.00 94.94 81 GLY A N 1
ATOM 624 C CA . GLY A 1 81 ? 5.059 5.332 2.841 1.00 94.94 81 GLY A CA 1
ATOM 625 C C . GLY A 1 81 ? 4.806 4.636 1.505 1.00 94.94 81 GLY A C 1
ATOM 626 O O . GLY A 1 81 ? 5.394 5.025 0.499 1.00 94.94 81 GLY A O 1
ATOM 627 N N . LEU A 1 82 ? 3.888 3.663 1.462 1.00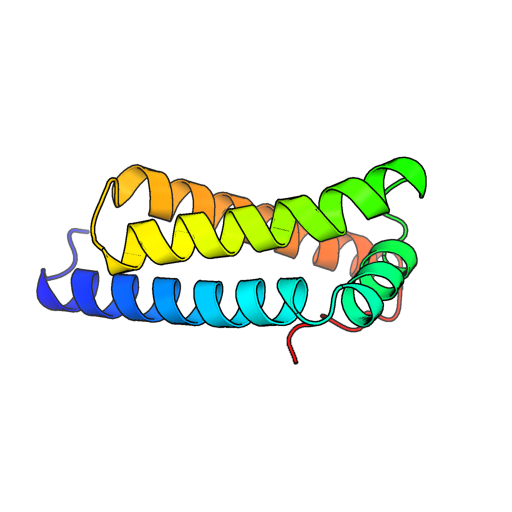 91.94 82 LEU A N 1
ATOM 628 C CA . LEU A 1 82 ? 3.519 2.985 0.216 1.00 91.94 82 LEU A CA 1
ATOM 629 C C . LEU A 1 82 ? 2.930 3.958 -0.807 1.00 91.94 82 LEU A C 1
ATOM 631 O O . LEU A 1 82 ? 3.289 3.893 -1.980 1.00 91.94 82 LEU A O 1
ATOM 635 N N . MET A 1 83 ? 2.055 4.868 -0.376 1.00 92.56 83 MET A N 1
ATOM 636 C CA . MET A 1 83 ? 1.493 5.886 -1.265 1.00 92.56 83 MET A CA 1
ATOM 637 C C . MET A 1 83 ? 2.555 6.841 -1.800 1.00 92.56 83 MET A C 1
ATOM 639 O O . MET A 1 83 ? 2.545 7.140 -2.990 1.00 92.56 83 MET A O 1
ATOM 643 N N . ALA A 1 84 ? 3.507 7.266 -0.970 1.00 93.19 84 ALA A N 1
ATOM 644 C CA . ALA A 1 84 ? 4.614 8.102 -1.415 1.00 93.19 84 ALA A CA 1
ATOM 645 C C . ALA A 1 84 ? 5.475 7.384 -2.464 1.00 93.19 84 ALA A C 1
ATOM 647 O O . ALA A 1 84 ? 5.767 7.959 -3.509 1.00 93.19 84 ALA A O 1
ATOM 648 N N . VAL A 1 85 ? 5.827 6.114 -2.236 1.00 89.94 85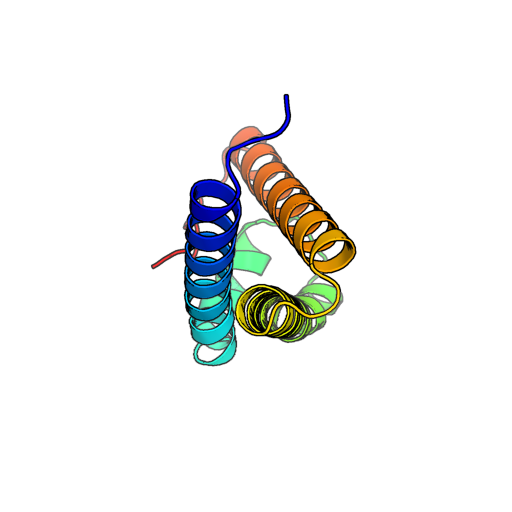 VAL A N 1
ATOM 649 C CA . VAL A 1 85 ? 6.585 5.308 -3.209 1.00 89.94 85 VAL A CA 1
ATOM 650 C C . VAL A 1 85 ? 5.812 5.153 -4.520 1.00 89.94 85 VAL A C 1
ATOM 652 O O . VAL A 1 85 ? 6.389 5.325 -5.592 1.00 89.94 85 VAL A O 1
ATOM 655 N N . PHE A 1 86 ? 4.507 4.886 -4.449 1.00 85.81 86 PHE A N 1
ATOM 656 C CA . PHE A 1 86 ? 3.654 4.772 -5.630 1.00 85.81 86 PHE A CA 1
ATOM 657 C C . PHE A 1 86 ? 3.588 6.084 -6.425 1.00 85.81 86 PHE A C 1
ATOM 659 O O . PHE A 1 86 ? 3.805 6.085 -7.636 1.00 85.81 86 PHE A O 1
ATOM 666 N N . MET A 1 87 ? 3.374 7.214 -5.743 1.00 88.81 87 MET A N 1
ATOM 667 C CA . MET A 1 87 ? 3.378 8.541 -6.366 1.00 88.81 87 MET A CA 1
ATOM 668 C C . MET A 1 87 ? 4.727 8.875 -7.002 1.00 88.81 87 MET A C 1
ATOM 670 O O . MET A 1 87 ? 4.755 9.409 -8.105 1.00 88.81 87 MET A O 1
ATOM 674 N N . LEU A 1 88 ? 5.843 8.541 -6.345 1.00 88.81 88 LEU A N 1
ATOM 675 C CA . LEU A 1 88 ? 7.181 8.738 -6.907 1.00 88.81 88 LEU A CA 1
ATOM 676 C C . LEU A 1 88 ? 7.392 7.886 -8.162 1.00 88.81 88 LEU A C 1
ATOM 678 O O . LEU A 1 88 ? 7.943 8.385 -9.140 1.00 88.81 88 LEU A O 1
ATOM 682 N N . GLY A 1 89 ? 6.918 6.638 -8.167 1.00 84.81 89 GLY A N 1
ATOM 683 C CA . GLY A 1 89 ? 6.948 5.773 -9.347 1.00 84.81 89 GLY A CA 1
ATOM 684 C C . GLY A 1 89 ? 6.166 6.363 -10.523 1.00 84.81 89 GLY A C 1
ATOM 685 O O . GLY A 1 89 ? 6.698 6.454 -11.628 1.00 84.81 89 GLY A O 1
ATOM 686 N N . LEU A 1 90 ? 4.943 6.840 -10.273 1.00 84.31 90 LEU A N 1
ATOM 687 C CA . LEU A 1 90 ? 4.116 7.513 -11.280 1.00 84.31 90 LEU A CA 1
ATOM 688 C C . LEU A 1 90 ? 4.764 8.800 -11.795 1.00 84.31 90 LEU A C 1
ATOM 690 O O . LEU A 1 90 ? 4.886 8.986 -13.002 1.00 84.31 90 LEU A O 1
ATOM 694 N N . ALA A 1 91 ? 5.215 9.675 -10.894 1.00 87.00 91 ALA A N 1
ATOM 695 C CA . ALA A 1 91 ? 5.854 10.938 -11.254 1.00 87.00 91 ALA A CA 1
ATOM 696 C C . ALA A 1 91 ? 7.108 10.709 -12.106 1.00 87.00 91 ALA A C 1
ATOM 698 O O . ALA A 1 91 ? 7.334 11.409 -13.092 1.00 87.00 91 ALA A O 1
ATOM 699 N N . GLN A 1 92 ? 7.902 9.697 -11.761 1.00 86.56 92 GLN A N 1
ATOM 700 C CA . GLN A 1 92 ? 9.106 9.341 -12.496 1.00 86.56 92 GLN A CA 1
ATOM 701 C C . GLN A 1 92 ? 8.789 8.779 -13.891 1.00 86.56 92 GLN A C 1
ATOM 703 O O . GLN A 1 92 ? 9.506 9.077 -14.849 1.00 86.56 92 GLN A O 1
ATOM 708 N N . ALA A 1 93 ? 7.724 7.992 -14.033 1.00 84.38 93 ALA A N 1
ATOM 709 C CA . ALA A 1 93 ? 7.318 7.473 -15.330 1.00 84.38 93 ALA A CA 1
ATOM 710 C C . ALA A 1 93 ? 6.687 8.560 -16.222 1.00 84.38 93 ALA A C 1
ATOM 712 O O . ALA A 1 93 ? 7.021 8.632 -17.406 1.00 84.38 93 ALA A O 1
ATOM 713 N N . LEU A 1 94 ? 5.902 9.480 -15.645 1.00 85.06 94 LEU A N 1
ATOM 714 C CA . LEU A 1 94 ? 5.396 10.675 -16.335 1.00 85.06 94 LEU A CA 1
ATOM 715 C C . LEU A 1 94 ? 6.539 11.576 -16.813 1.00 85.06 94 LEU A C 1
ATOM 717 O O . LEU A 1 94 ? 6.529 12.030 -17.953 1.00 85.06 94 LEU A O 1
ATOM 721 N N . ALA A 1 95 ? 7.563 11.789 -15.981 1.00 85.69 95 ALA A N 1
ATOM 722 C CA . ALA A 1 95 ? 8.740 12.577 -16.352 1.00 85.69 95 ALA A CA 1
ATOM 723 C C . ALA A 1 95 ? 9.536 11.965 -17.521 1.00 85.69 95 ALA A C 1
ATOM 725 O O . ALA A 1 95 ? 10.245 12.681 -18.224 1.00 85.69 95 ALA A O 1
ATOM 726 N N . ARG A 1 96 ? 9.409 10.650 -17.752 1.00 84.56 96 ARG A N 1
ATOM 727 C CA . ARG A 1 96 ? 9.985 9.946 -18.909 1.00 84.56 96 ARG A CA 1
ATOM 728 C C . ARG A 1 96 ? 9.059 9.904 -20.130 1.00 84.56 96 ARG A C 1
ATOM 730 O O . ARG A 1 96 ? 9.441 9.310 -21.134 1.00 84.56 96 ARG A O 1
ATOM 737 N N . GLY A 1 97 ? 7.870 10.506 -20.052 1.00 79.19 97 GLY A N 1
ATOM 738 C CA . GLY A 1 97 ? 6.882 10.500 -21.132 1.00 79.19 97 GLY A CA 1
ATOM 739 C C . GLY A 1 97 ? 6.274 9.121 -21.402 1.00 79.19 97 GLY A C 1
ATOM 740 O O . GLY A 1 97 ? 5.870 8.849 -22.527 1.00 79.19 97 GLY A O 1
ATOM 741 N N . ILE A 1 98 ? 6.255 8.232 -20.403 1.00 79.38 98 ILE A N 1
ATOM 742 C CA . ILE A 1 98 ? 5.627 6.913 -20.525 1.00 79.38 98 ILE A CA 1
ATOM 743 C C . ILE A 1 98 ? 4.112 7.099 -20.403 1.00 79.38 98 ILE A C 1
ATOM 745 O O . ILE A 1 98 ? 3.644 7.694 -19.431 1.00 79.38 98 ILE A O 1
ATOM 749 N N . GLU A 1 99 ? 3.347 6.581 -21.366 1.00 71.06 99 GLU A N 1
ATOM 750 C CA . GLU A 1 99 ? 1.892 6.489 -21.230 1.00 71.06 99 GLU A CA 1
ATOM 751 C C . GLU A 1 99 ? 1.558 5.468 -20.142 1.00 71.06 99 GLU A C 1
ATOM 753 O O . GLU A 1 99 ? 1.878 4.282 -20.240 1.00 71.06 99 GLU A O 1
ATOM 758 N N . LEU A 1 100 ? 0.977 5.964 -19.053 1.00 68.06 100 LEU A N 1
ATOM 759 C CA . LEU A 1 100 ? 0.719 5.188 -17.852 1.00 68.06 100 LEU A CA 1
ATOM 760 C C . LEU A 1 100 ? -0.746 4.803 -17.781 1.00 68.06 100 LEU A C 1
ATOM 762 O O . LEU A 1 100 ? -1.625 5.660 -17.732 1.00 68.06 100 LEU A O 1
ATOM 766 N N . HIS A 1 101 ? -0.981 3.508 -17.634 1.00 69.56 101 HIS A N 1
ATOM 767 C CA . HIS A 1 101 ? -2.214 3.010 -17.058 1.00 69.56 101 HIS A CA 1
ATOM 768 C C . HIS A 1 101 ? -1.970 2.867 -15.552 1.00 69.56 101 HIS A C 1
ATOM 770 O O . HIS A 1 101 ? -1.077 2.140 -15.108 1.00 69.56 101 HIS A O 1
ATOM 776 N N . CYS A 1 102 ? -2.705 3.634 -14.745 1.00 63.03 102 CYS A N 1
ATOM 777 C CA . CYS A 1 102 ? -2.490 3.696 -13.297 1.00 63.03 102 CYS A CA 1
ATOM 778 C C . CYS A 1 102 ? -2.793 2.365 -12.586 1.00 63.03 102 CYS A C 1
ATOM 780 O O . CYS A 1 102 ? -2.428 2.218 -11.421 1.00 63.03 102 CYS A O 1
ATOM 782 N N . GLY A 1 103 ? -3.450 1.404 -13.254 1.00 60.19 103 GLY A N 1
ATOM 783 C CA . GLY A 1 103 ? -3.802 0.104 -12.663 1.00 60.19 103 GLY A CA 1
ATOM 784 C C . GLY A 1 103 ? -4.670 0.223 -11.412 1.00 60.19 103 GLY A C 1
ATOM 785 O O . GLY A 1 103 ? -4.672 -0.653 -10.545 1.00 60.19 103 GLY A O 1
ATOM 786 N N . CYS A 1 104 ? -5.310 1.375 -11.257 1.00 57.81 104 CYS A N 1
ATOM 787 C CA . CYS A 1 104 ? -6.301 1.646 -10.245 1.00 57.81 104 CYS A CA 1
ATOM 788 C C . CYS A 1 104 ? -7.602 1.718 -11.030 1.00 57.81 104 CYS A C 1
ATOM 790 O O . CYS A 1 104 ? -7.958 2.817 -11.458 1.00 57.81 104 CYS 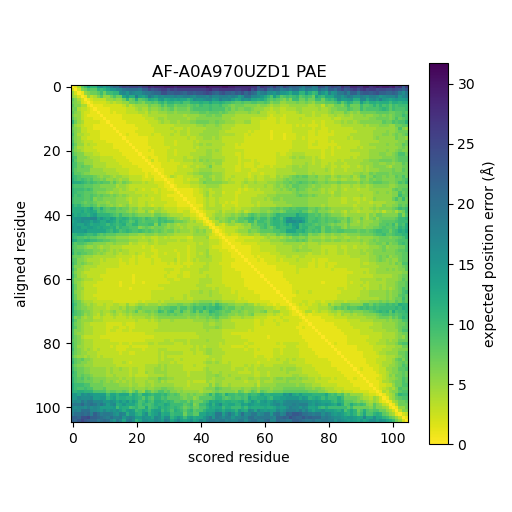A O 1
ATOM 792 N N . PHE A 1 105 ? -8.231 0.547 -11.194 1.00 51.19 105 PHE A N 1
ATOM 793 C CA . PHE A 1 105 ? -9.442 0.294 -11.984 1.00 51.19 105 PHE A CA 1
ATOM 794 C C . PHE A 1 105 ? -9.235 0.254 -13.502 1.00 51.19 105 PHE A C 1
ATOM 796 O O . PHE A 1 105 ? -8.451 1.076 -14.032 1.00 51.19 105 PHE A O 1
#

Solvent-accessible surface area (backbone atoms only — not comparable to full-atom values): 5781 Å² total; per-residue (Å²): 138,85,74,59,72,69,60,55,52,53,49,36,41,52,53,12,53,53,32,32,50,60,13,47,50,35,61,74,38,43,81,66,45,42,59,45,55,56,70,51,68,79,61,59,76,80,54,46,65,53,46,46,53,51,51,21,52,51,32,33,53,37,13,50,27,31,59,75,59,46,64,41,73,60,26,52,51,51,51,53,50,53,50,50,53,51,50,51,54,50,53,54,26,51,76,70,69,48,91,75,73,83,81,73,123